Protein AF-A0A061GM13-F1 (afdb_monomer_lite)

Secondary structure (DSSP, 8-state):
-HHHHHHHHTT-TT-TT-HHHHHHHHHHHHHHHHHHHHHHHHHHHHHHHHHT--S----HHHHHHHGGG---TT-SS--S-HHHHHHHHHHHHHHHTT--

InterPro domains:
  IPR007828 Inositol oxygenase [PF05153] (22-96)
  IPR007828 Inositol oxygenase [PTHR12588] (8-95)

Sequence (100 aa):
MVMDFVKMLCRNYNNADCSRQETVKEFYGQKHIKSLTKHLTFLSKMRQEYSDMNRAEISIWECCEILNTIVDDSDPDLDEPQIQHALQSADSRRHQKGLP

Structure (mmCIF, N/CA/C/O backbone):
data_AF-A0A061GM13-F1
#
_entry.id   AF-A0A061GM13-F1
#
loop_
_atom_site.group_PDB
_atom_site.id
_atom_site.type_symbol
_atom_site.label_atom_id
_atom_site.label_alt_id
_atom_site.label_comp_id
_atom_site.label_asym_id
_atom_site.label_entity_id
_atom_site.label_seq_id
_atom_site.pdbx_PDB_ins_code
_atom_site.Cartn_x
_atom_site.Cartn_y
_atom_site.Cartn_z
_atom_site.occupancy
_atom_site.B_iso_or_equiv
_atom_site.auth_seq_id
_atom_site.auth_comp_id
_atom_site.auth_asym_id
_atom_site.auth_atom_id
_atom_site.pdbx_PDB_model_num
ATOM 1 N N . MET A 1 1 ? 10.757 -26.855 -10.628 1.00 50.03 1 MET A N 1
ATOM 2 C CA . MET A 1 1 ? 10.310 -26.491 -11.992 1.00 50.03 1 MET A CA 1
ATOM 3 C C . MET A 1 1 ? 9.097 -25.561 -11.991 1.00 50.03 1 MET A C 1
ATOM 5 O O . MET A 1 1 ? 9.262 -24.424 -12.396 1.00 50.03 1 MET A O 1
ATOM 9 N N . VAL A 1 2 ? 7.911 -25.960 -11.499 1.00 56.00 2 VAL A N 1
ATOM 10 C CA . VAL A 1 2 ? 6.722 -25.065 -11.486 1.00 56.00 2 VAL A CA 1
ATOM 11 C C . VAL A 1 2 ? 6.915 -23.841 -10.573 1.00 56.00 2 VAL A C 1
ATOM 13 O O . VAL A 1 2 ? 6.630 -22.721 -10.979 1.00 56.00 2 VAL A O 1
ATOM 16 N N . MET A 1 3 ? 7.484 -24.021 -9.373 1.00 51.53 3 MET A N 1
ATOM 17 C CA . MET A 1 3 ? 7.795 -22.899 -8.468 1.00 51.53 3 MET A CA 1
ATOM 18 C C . MET A 1 3 ? 8.868 -21.942 -9.009 1.00 51.53 3 MET A C 1
ATOM 20 O O . MET A 1 3 ? 8.818 -20.748 -8.722 1.00 51.53 3 MET A O 1
ATOM 24 N N . ASP A 1 4 ? 9.820 -22.448 -9.795 1.00 54.41 4 ASP A N 1
ATOM 25 C CA . ASP A 1 4 ? 10.892 -21.628 -10.377 1.00 54.41 4 ASP A CA 1
ATOM 26 C C . ASP A 1 4 ? 10.349 -20.721 -11.488 1.00 54.41 4 ASP A C 1
ATOM 28 O O . ASP A 1 4 ? 10.792 -19.587 -11.636 1.00 54.41 4 ASP A O 1
ATOM 32 N N . PHE A 1 5 ? 9.324 -21.187 -12.209 1.00 55.62 5 PHE A N 1
ATOM 33 C CA . PHE A 1 5 ? 8.617 -20.398 -13.214 1.00 55.62 5 PHE A CA 1
ATOM 34 C C . PHE A 1 5 ? 7.780 -19.275 -12.582 1.00 55.62 5 PHE A C 1
ATOM 36 O O . PHE A 1 5 ? 7.810 -18.144 -13.053 1.00 55.62 5 PHE A O 1
ATOM 43 N N . VAL A 1 6 ? 7.100 -19.549 -11.461 1.00 57.72 6 VAL A N 1
ATOM 44 C CA . VAL A 1 6 ? 6.331 -18.531 -10.715 1.00 57.72 6 VAL A CA 1
ATOM 45 C C . VAL A 1 6 ? 7.246 -17.447 -10.136 1.00 57.72 6 VAL A C 1
ATOM 47 O O . VAL A 1 6 ? 6.932 -16.264 -10.233 1.00 57.72 6 VAL A O 1
ATOM 50 N N . LYS A 1 7 ? 8.422 -17.814 -9.608 1.00 54.16 7 LYS A N 1
ATOM 51 C CA . LYS A 1 7 ? 9.433 -16.837 -9.159 1.00 54.16 7 LYS A CA 1
ATOM 52 C C . LYS A 1 7 ? 9.965 -15.942 -10.278 1.00 54.16 7 LYS A C 1
ATOM 54 O O . LYS A 1 7 ? 10.440 -14.854 -9.987 1.00 54.16 7 LYS A O 1
ATOM 59 N N . MET A 1 8 ? 9.919 -16.402 -11.526 1.00 59.38 8 MET A N 1
ATOM 60 C CA . MET A 1 8 ? 10.329 -15.609 -12.686 1.00 59.38 8 MET A CA 1
ATOM 61 C C . MET A 1 8 ? 9.250 -14.598 -13.117 1.00 59.38 8 MET A C 1
ATOM 63 O O . MET A 1 8 ? 9.555 -13.657 -13.850 1.00 59.38 8 MET A O 1
ATOM 67 N N . LEU A 1 9 ? 8.007 -14.781 -12.652 1.00 67.12 9 LEU A N 1
ATOM 68 C CA . LEU A 1 9 ? 6.858 -13.930 -12.965 1.00 67.12 9 LEU A CA 1
ATOM 69 C C . LEU A 1 9 ? 6.602 -12.860 -11.896 1.00 67.12 9 LEU A C 1
ATOM 71 O O . LEU A 1 9 ? 6.308 -11.730 -12.261 1.00 67.12 9 LEU A O 1
ATOM 75 N N . CYS A 1 10 ? 6.745 -13.183 -10.608 1.00 76.62 10 CYS A N 1
ATOM 76 C CA . CYS A 1 10 ? 6.541 -12.217 -9.522 1.00 76.62 10 CYS A CA 1
ATOM 77 C C . CYS A 1 10 ? 7.809 -11.400 -9.231 1.00 76.62 10 CYS A C 1
ATOM 79 O O . CYS A 1 10 ? 8.917 -11.940 -9.217 1.00 76.62 10 CYS A O 1
ATOM 81 N N . ARG A 1 11 ? 7.646 -10.117 -8.907 1.00 83.94 11 ARG A N 1
ATOM 82 C CA . ARG A 1 11 ? 8.700 -9.149 -8.570 1.00 83.94 11 ARG A CA 1
ATOM 83 C C . ARG A 1 11 ? 9.818 -9.069 -9.605 1.00 83.94 11 ARG A C 1
ATOM 85 O O . ARG A 1 11 ? 10.997 -8.944 -9.262 1.00 83.94 11 ARG A O 1
ATOM 92 N N . ASN A 1 12 ? 9.466 -9.153 -10.883 1.00 83.75 12 ASN A N 1
ATOM 93 C CA . ASN A 1 12 ? 10.449 -9.141 -11.958 1.00 83.75 12 ASN A CA 1
ATOM 94 C C . ASN A 1 12 ? 10.793 -7.713 -12.407 1.00 83.75 12 ASN A C 1
ATOM 96 O O . ASN A 1 12 ? 10.166 -7.178 -13.313 1.00 83.75 12 ASN A O 1
ATOM 100 N N . TYR A 1 13 ? 11.852 -7.136 -11.834 1.00 81.38 13 TYR A N 1
ATOM 101 C CA . TYR A 1 13 ? 12.326 -5.779 -12.159 1.00 81.38 13 TYR A CA 1
ATOM 102 C C . TYR A 1 13 ? 13.143 -5.657 -13.461 1.00 81.38 13 TYR A C 1
ATOM 104 O O . TYR A 1 13 ? 13.546 -4.562 -13.860 1.00 81.38 13 TYR A O 1
ATOM 112 N N . ASN A 1 14 ? 13.430 -6.782 -14.121 1.00 77.62 14 ASN A N 1
ATOM 113 C CA . ASN A 1 14 ? 14.322 -6.842 -15.282 1.00 77.62 14 ASN A CA 1
ATOM 114 C C . ASN A 1 14 ? 13.568 -6.983 -16.611 1.00 77.62 14 ASN A C 1
ATOM 116 O O . ASN A 1 14 ? 14.203 -7.044 -17.664 1.00 77.62 14 ASN A O 1
ATOM 120 N N . ASN A 1 15 ? 12.234 -7.037 -16.584 1.00 71.88 15 ASN A N 1
ATOM 121 C CA . ASN A 1 15 ? 11.429 -7.149 -17.793 1.00 71.88 15 ASN A CA 1
ATOM 122 C C . ASN A 1 15 ? 11.354 -5.794 -18.524 1.00 71.88 15 ASN A C 1
ATOM 124 O O . ASN A 1 15 ? 10.629 -4.894 -18.108 1.00 71.88 15 ASN A O 1
ATOM 128 N N . ALA A 1 16 ? 12.135 -5.633 -19.593 1.00 60.03 16 ALA A N 1
ATOM 129 C CA . ALA A 1 16 ? 12.258 -4.367 -20.318 1.00 60.03 16 ALA A CA 1
ATOM 130 C C . ALA A 1 16 ? 11.008 -3.981 -21.136 1.00 60.03 16 ALA A C 1
ATOM 132 O O . ALA A 1 16 ? 10.876 -2.816 -21.495 1.00 60.03 16 ALA A O 1
ATOM 133 N N . ASP A 1 17 ? 10.089 -4.921 -21.381 1.00 62.59 17 ASP A N 1
ATOM 134 C CA . ASP A 1 17 ? 8.944 -4.738 -22.287 1.00 62.59 17 ASP A CA 1
ATOM 135 C C . ASP A 1 17 ? 7.647 -4.288 -21.581 1.00 62.59 17 ASP A C 1
ATOM 137 O O . ASP A 1 17 ? 6.571 -4.317 -22.176 1.00 62.59 17 ASP A O 1
ATOM 141 N N . CYS A 1 18 ? 7.711 -3.879 -20.308 1.00 69.94 18 CYS A N 1
ATOM 142 C CA . CYS A 1 18 ? 6.531 -3.497 -19.526 1.00 69.94 18 CYS A CA 1
ATOM 143 C C . CYS A 1 18 ? 6.580 -2.026 -19.090 1.00 69.94 18 CYS A C 1
ATOM 145 O O . CYS A 1 18 ? 7.504 -1.619 -18.384 1.00 69.94 18 CYS A O 1
ATOM 147 N N . SER A 1 19 ? 5.545 -1.249 -19.430 1.00 76.19 19 SER A N 1
ATOM 148 C CA . SER A 1 19 ? 5.376 0.151 -18.999 1.00 76.19 19 SER A CA 1
ATOM 149 C C . SER A 1 19 ? 5.423 0.311 -17.475 1.00 76.19 19 SER A C 1
ATOM 151 O O . SER A 1 19 ? 5.966 1.290 -16.970 1.00 76.19 19 SER A O 1
ATOM 153 N N . ARG A 1 20 ? 4.947 -0.693 -16.726 1.00 82.62 20 ARG A N 1
ATOM 154 C CA . ARG A 1 20 ? 4.986 -0.703 -15.257 1.00 82.62 20 ARG A CA 1
ATOM 155 C C . ARG A 1 20 ? 6.408 -0.625 -14.700 1.00 82.62 20 ARG A C 1
ATOM 157 O O . ARG A 1 20 ? 6.639 0.008 -13.675 1.00 82.62 20 ARG A O 1
ATOM 164 N N . GLN A 1 21 ? 7.385 -1.217 -15.387 1.00 82.25 21 GLN A N 1
ATOM 165 C CA . GLN A 1 21 ? 8.779 -1.187 -14.940 1.00 82.25 21 GLN A CA 1
ATOM 166 C C . GLN A 1 21 ? 9.405 0.200 -15.037 1.00 82.25 21 GLN A C 1
ATOM 168 O O . GLN A 1 21 ? 10.297 0.522 -14.252 1.00 82.25 21 GLN A O 1
ATOM 173 N N . GLU A 1 22 ? 8.953 1.029 -15.974 1.00 84.00 22 GLU A N 1
ATOM 174 C CA . GLU A 1 22 ? 9.396 2.416 -16.065 1.00 84.00 22 GLU A CA 1
ATOM 175 C C . GLU A 1 22 ? 8.882 3.220 -14.865 1.00 84.00 22 GLU A C 1
ATOM 177 O O . GLU A 1 22 ? 9.686 3.823 -14.155 1.00 84.00 22 GLU A O 1
ATOM 182 N N . THR A 1 23 ? 7.591 3.096 -14.535 1.00 85.56 23 THR A N 1
ATOM 183 C CA . THR A 1 23 ? 6.981 3.705 -13.339 1.00 85.56 23 THR A CA 1
ATOM 184 C C . THR A 1 23 ? 7.699 3.297 -12.051 1.00 85.56 23 THR A C 1
ATOM 186 O O . THR A 1 23 ? 8.074 4.151 -11.245 1.00 85.56 23 THR A O 1
ATOM 189 N N . VAL A 1 24 ? 7.978 2.002 -11.881 1.00 87.38 24 VAL A N 1
ATOM 190 C CA . VAL A 1 24 ? 8.687 1.475 -10.706 1.00 87.38 24 VAL A CA 1
ATOM 191 C C . VAL A 1 24 ? 10.117 2.024 -10.629 1.00 87.38 24 VAL A C 1
ATOM 193 O O . VAL A 1 24 ? 10.569 2.452 -9.561 1.00 87.38 24 VAL A O 1
ATOM 196 N N . LYS A 1 25 ? 10.845 2.071 -11.752 1.00 86.62 25 LYS A N 1
ATOM 197 C CA . LYS A 1 25 ? 12.204 2.642 -11.809 1.00 86.62 25 LYS A CA 1
ATOM 198 C C . LYS A 1 25 ? 12.209 4.126 -11.462 1.00 86.62 25 LYS A C 1
ATOM 200 O O . LYS A 1 25 ? 13.065 4.558 -10.688 1.00 86.62 25 LYS A O 1
ATOM 205 N N . GLU A 1 26 ? 11.263 4.898 -11.987 1.00 87.50 26 GLU A N 1
ATOM 206 C CA . GLU A 1 26 ? 11.111 6.313 -11.654 1.00 87.50 26 GLU A CA 1
ATOM 207 C C . GLU A 1 26 ? 10.788 6.509 -10.171 1.00 87.50 26 GLU A C 1
ATOM 209 O O . GLU A 1 26 ? 11.430 7.327 -9.502 1.00 87.50 26 GLU A O 1
ATOM 214 N N . PHE A 1 27 ? 9.857 5.721 -9.627 1.00 87.31 27 PHE A N 1
ATOM 215 C CA . PHE A 1 27 ? 9.484 5.759 -8.216 1.00 87.31 27 PHE A CA 1
ATOM 216 C C . PHE A 1 27 ? 10.698 5.521 -7.311 1.00 87.31 27 PHE A C 1
ATOM 218 O O . PHE A 1 27 ? 11.000 6.339 -6.430 1.00 87.31 27 PHE A O 1
ATOM 225 N N . TYR A 1 28 ? 11.446 4.437 -7.548 1.00 86.69 28 TYR A N 1
ATOM 226 C CA . TYR A 1 28 ? 12.642 4.124 -6.767 1.00 86.69 28 TYR A CA 1
ATOM 227 C C . TYR A 1 28 ? 13.762 5.142 -6.992 1.00 86.69 28 TYR A C 1
ATOM 229 O O . TYR A 1 28 ? 14.397 5.558 -6.022 1.00 86.69 28 TYR A O 1
ATOM 237 N N . GLY A 1 29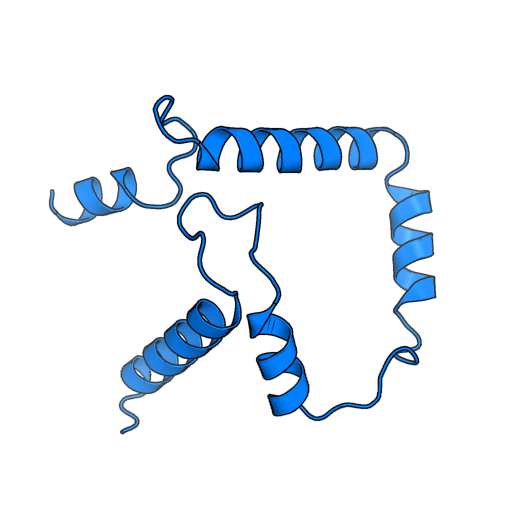 ? 13.969 5.626 -8.219 1.00 86.06 29 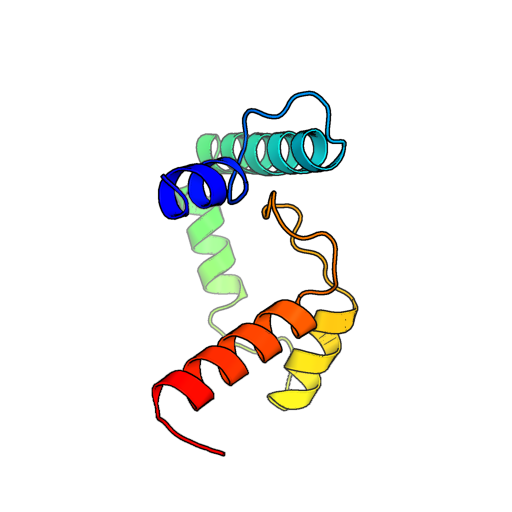GLY A N 1
ATOM 238 C CA . GLY A 1 29 ? 14.938 6.682 -8.521 1.00 86.06 29 GLY A CA 1
ATOM 239 C C . GLY A 1 29 ? 14.670 7.957 -7.717 1.00 86.06 29 GLY A C 1
ATOM 240 O O . GLY A 1 29 ? 15.558 8.464 -7.024 1.00 86.06 29 GLY A O 1
ATOM 241 N N . GLN A 1 30 ? 13.422 8.432 -7.708 1.00 84.31 30 GLN A N 1
ATOM 242 C CA . GLN A 1 30 ? 13.019 9.589 -6.908 1.00 84.31 30 GLN A CA 1
ATOM 243 C C . GLN A 1 30 ? 13.213 9.355 -5.406 1.00 84.31 30 GLN A C 1
ATOM 245 O O . GLN A 1 30 ? 13.674 10.254 -4.694 1.00 84.31 30 GLN A O 1
ATOM 250 N N . LYS A 1 31 ? 12.860 8.168 -4.900 1.00 80.69 31 LYS A N 1
ATOM 251 C CA . LYS A 1 31 ? 13.034 7.808 -3.485 1.00 80.69 31 LYS A CA 1
ATOM 252 C C . LYS A 1 31 ? 14.507 7.766 -3.097 1.00 80.69 31 LYS A C 1
ATOM 254 O O . LYS A 1 31 ? 14.856 8.327 -2.061 1.00 80.69 31 LYS A O 1
ATOM 259 N N . HIS A 1 32 ? 15.370 7.173 -3.919 1.00 80.88 32 HIS A N 1
ATOM 260 C CA . HIS A 1 32 ? 16.809 7.116 -3.668 1.00 80.88 32 HIS A CA 1
ATOM 261 C C . HIS A 1 32 ? 17.436 8.510 -3.644 1.00 80.88 32 HIS A C 1
ATOM 263 O O . HIS A 1 32 ? 18.169 8.812 -2.706 1.00 80.88 32 HIS A O 1
ATOM 269 N N . ILE A 1 33 ? 17.083 9.395 -4.582 1.00 73.88 33 ILE A N 1
ATOM 270 C CA . ILE A 1 33 ? 17.553 10.790 -4.585 1.00 73.88 33 ILE A CA 1
ATOM 271 C C . ILE A 1 33 ? 17.093 11.519 -3.314 1.00 73.88 33 ILE A C 1
ATOM 273 O O . ILE A 1 33 ? 17.909 12.081 -2.584 1.00 73.88 33 ILE A O 1
ATOM 277 N N . LYS A 1 34 ? 15.793 11.457 -2.992 1.00 67.88 34 LYS A N 1
ATOM 278 C CA . LYS A 1 34 ? 15.226 12.098 -1.791 1.00 67.88 34 LYS A CA 1
ATOM 279 C C . LYS A 1 34 ? 15.844 11.544 -0.498 1.00 67.88 34 LYS A C 1
ATOM 281 O O . LYS A 1 34 ? 16.093 12.307 0.435 1.00 67.88 34 LYS A O 1
ATOM 286 N N . SER A 1 35 ? 16.126 10.240 -0.450 1.00 59.75 35 SER A N 1
ATOM 287 C CA . SER A 1 35 ? 16.735 9.577 0.706 1.00 59.75 35 SER A CA 1
ATOM 288 C C . SER A 1 35 ? 18.233 9.870 0.837 1.00 59.75 35 SER A C 1
ATOM 290 O O . SER A 1 35 ? 18.718 9.978 1.959 1.00 59.75 35 SER A O 1
ATOM 292 N N . LEU A 1 36 ? 18.964 10.053 -0.266 1.00 59.34 36 LEU A N 1
ATOM 293 C CA . LEU A 1 36 ? 20.402 10.336 -0.247 1.00 59.34 36 LEU A CA 1
ATOM 294 C C . LEU A 1 36 ? 20.704 11.779 0.183 1.00 59.34 36 LEU A C 1
ATOM 296 O O . LEU A 1 36 ? 21.685 12.020 0.878 1.00 59.34 36 LEU A O 1
ATOM 300 N N . THR A 1 37 ? 19.860 12.748 -0.186 1.00 54.91 37 THR A N 1
ATOM 301 C CA . THR A 1 37 ? 20.172 14.166 0.050 1.00 54.91 37 THR A CA 1
ATOM 302 C C . THR A 1 37 ? 19.841 14.648 1.473 1.00 54.91 37 THR A C 1
ATOM 304 O O . THR A 1 37 ? 20.498 15.578 1.936 1.00 54.91 37 THR A O 1
ATOM 307 N N . LYS A 1 38 ? 18.861 14.066 2.197 1.00 58.94 38 LYS A N 1
ATOM 308 C CA . LYS A 1 38 ? 18.410 14.569 3.527 1.00 58.94 38 LYS A CA 1
ATOM 309 C C . LYS A 1 38 ? 17.758 13.515 4.454 1.00 58.94 38 LYS A C 1
ATOM 311 O O . LYS A 1 38 ? 16.722 13.787 5.056 1.00 58.94 38 LYS A O 1
ATOM 316 N N . HIS A 1 39 ? 18.341 12.322 4.601 1.00 67.31 39 HIS A N 1
ATOM 317 C CA . HIS A 1 39 ? 17.702 11.194 5.309 1.00 67.31 39 HIS A CA 1
ATOM 318 C C . HIS A 1 39 ? 17.192 11.520 6.731 1.00 67.31 39 HIS A C 1
ATOM 320 O O . HIS A 1 39 ? 16.012 11.342 7.025 1.00 67.31 39 HIS A O 1
ATOM 326 N N . LEU A 1 40 ? 18.047 12.053 7.612 1.00 74.00 40 LEU A N 1
ATOM 327 C CA . LEU A 1 40 ? 17.700 12.225 9.031 1.00 74.00 40 LEU A CA 1
ATOM 328 C C . LEU A 1 40 ? 16.713 13.371 9.290 1.00 74.00 40 LEU A C 1
ATOM 330 O O . LEU A 1 40 ? 15.815 13.235 10.122 1.00 74.00 40 LEU A O 1
ATOM 334 N N . THR A 1 41 ? 16.851 14.491 8.578 1.00 81.94 41 THR A N 1
ATOM 335 C CA . THR A 1 41 ? 15.971 15.657 8.759 1.00 81.94 41 THR A CA 1
ATOM 336 C C . THR A 1 41 ? 14.597 15.420 8.140 1.00 81.94 41 THR A C 1
ATOM 338 O O . THR A 1 41 ? 13.591 15.777 8.750 1.00 81.94 41 THR A O 1
ATOM 341 N N . PHE A 1 42 ? 14.531 14.758 6.980 1.00 83.31 42 PHE A N 1
ATOM 342 C CA . PHE A 1 42 ? 13.266 14.371 6.360 1.00 83.31 42 PHE A CA 1
ATOM 343 C C . PHE A 1 42 ? 12.498 13.363 7.222 1.00 83.31 42 PHE A C 1
ATOM 345 O O . PHE A 1 42 ? 11.323 13.586 7.506 1.00 83.31 42 PHE A O 1
ATOM 352 N N . LEU A 1 43 ? 13.159 12.300 7.699 1.00 84.94 43 LEU A N 1
ATOM 353 C CA . LEU A 1 43 ? 12.517 11.302 8.559 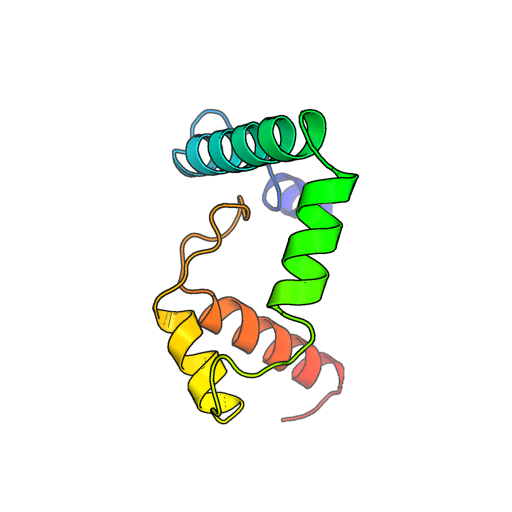1.00 84.94 43 LEU A CA 1
ATOM 354 C C . LEU A 1 43 ? 12.046 11.895 9.888 1.00 84.94 43 LEU A C 1
ATOM 356 O O . LEU A 1 43 ? 10.922 11.622 10.302 1.00 84.94 43 LEU A O 1
ATOM 360 N N . SER A 1 44 ? 12.866 12.732 10.532 1.00 86.56 44 SER A N 1
ATOM 361 C CA . SER A 1 44 ? 12.479 13.406 11.780 1.00 86.56 44 SER A CA 1
ATOM 362 C C . SER A 1 44 ? 11.249 14.291 11.581 1.00 86.56 44 SER A C 1
ATOM 364 O O . SER A 1 44 ? 10.323 14.231 12.387 1.00 86.56 44 SER A O 1
ATOM 366 N N . LYS A 1 45 ? 11.197 15.047 10.473 1.00 88.75 45 LYS A N 1
ATOM 367 C CA . LYS A 1 45 ? 10.034 15.868 10.124 1.00 88.75 45 LYS A CA 1
ATOM 368 C C . LYS A 1 45 ? 8.791 15.012 9.894 1.00 88.75 45 LYS A C 1
ATOM 370 O O . LYS A 1 45 ? 7.775 15.277 10.516 1.00 88.75 45 LYS A O 1
ATOM 375 N N . MET A 1 46 ? 8.864 13.985 9.043 1.00 89.31 46 MET A N 1
ATOM 376 C CA . MET A 1 46 ? 7.720 13.099 8.786 1.00 89.31 46 MET A CA 1
ATOM 377 C C . MET A 1 46 ? 7.242 12.432 10.079 1.00 89.31 46 MET A C 1
ATOM 379 O O . MET A 1 46 ? 6.050 12.388 10.348 1.00 89.31 46 MET A O 1
ATOM 383 N N . ARG A 1 47 ? 8.156 11.974 10.938 1.00 89.38 47 ARG A N 1
ATOM 384 C CA . ARG A 1 47 ? 7.772 11.382 12.221 1.00 89.38 47 ARG A CA 1
ATOM 385 C C . ARG A 1 47 ? 6.992 12.364 13.092 1.00 89.38 47 ARG A C 1
ATOM 387 O O . ARG A 1 47 ? 5.970 11.969 13.632 1.00 89.38 47 ARG A O 1
ATOM 394 N N . GLN A 1 48 ? 7.447 13.611 13.198 1.00 90.69 48 GLN A N 1
ATOM 395 C CA . GLN A 1 48 ? 6.735 14.660 13.933 1.00 90.69 48 GLN A CA 1
ATOM 396 C C . GLN A 1 48 ? 5.385 15.011 13.282 1.00 90.69 48 GLN A C 1
ATOM 398 O O . GLN A 1 48 ? 4.411 15.265 13.971 1.00 90.69 48 GLN A O 1
ATOM 403 N N . GLU A 1 49 ? 5.311 15.015 11.951 1.00 90.25 49 GLU A N 1
ATOM 404 C CA . GLU A 1 49 ? 4.114 15.418 11.200 1.00 90.25 49 GLU A CA 1
ATOM 405 C C . GLU A 1 49 ? 2.989 14.367 11.198 1.00 90.25 49 GLU A C 1
ATOM 407 O O . GLU A 1 49 ? 1.845 14.688 10.871 1.00 90.25 49 GLU A O 1
ATOM 412 N N . TYR A 1 50 ? 3.314 13.104 11.484 1.00 90.75 50 TYR A N 1
ATOM 413 C CA . TYR A 1 50 ? 2.362 11.988 11.490 1.00 90.75 50 TYR A CA 1
ATOM 414 C C . TYR A 1 50 ? 2.205 11.333 12.875 1.00 90.75 50 TYR A C 1
ATOM 416 O O . TYR A 1 50 ? 1.301 10.516 13.039 1.00 90.75 50 TYR A O 1
ATOM 424 N N . SER A 1 51 ? 3.023 11.686 13.880 1.00 92.69 51 SER A N 1
ATOM 425 C CA . SER A 1 51 ? 2.932 11.119 15.239 1.00 92.69 51 SER A CA 1
ATOM 426 C C . SER A 1 51 ? 1.620 11.431 15.940 1.00 92.69 51 SER A C 1
ATOM 428 O O . SER A 1 51 ? 1.133 10.612 16.713 1.00 92.69 51 SER A O 1
ATOM 430 N N . ASP A 1 52 ? 1.060 12.605 15.663 1.00 92.31 52 ASP A N 1
ATOM 431 C CA . ASP A 1 52 ? -0.083 13.134 16.404 1.00 92.31 52 ASP A CA 1
ATOM 432 C C . ASP A 1 52 ? -1.418 12.560 15.901 1.00 92.31 52 ASP A C 1
ATOM 434 O O . ASP A 1 52 ? -2.454 12.802 16.511 1.00 92.31 52 ASP A O 1
ATOM 438 N N . MET A 1 53 ? -1.398 11.796 14.795 1.00 89.50 53 MET A N 1
ATOM 439 C CA . MET A 1 53 ? -2.555 11.094 14.211 1.00 89.50 53 MET A CA 1
ATOM 440 C C . MET A 1 53 ? -3.812 11.972 14.033 1.00 89.50 53 MET A C 1
ATOM 442 O O . MET A 1 53 ? -4.933 11.483 14.051 1.00 89.50 53 MET A O 1
ATOM 446 N N . ASN A 1 54 ? -3.639 13.275 13.816 1.00 91.88 54 ASN A N 1
ATOM 447 C CA . ASN A 1 54 ? -4.713 14.274 13.808 1.00 91.88 54 ASN A CA 1
ATOM 448 C C . ASN A 1 54 ? -5.201 14.662 12.397 1.00 91.88 54 ASN A C 1
ATOM 450 O O . ASN A 1 54 ? -5.757 15.741 12.206 1.00 91.88 54 ASN A O 1
ATOM 454 N N . ARG A 1 55 ? -4.954 13.816 11.389 1.00 89.25 55 ARG A N 1
ATOM 455 C CA . ARG A 1 55 ? -5.247 14.127 9.975 1.00 89.25 55 ARG A CA 1
ATOM 456 C C . ARG A 1 55 ? -6.634 13.710 9.514 1.00 89.25 55 ARG A C 1
ATOM 458 O O . ARG A 1 55 ? -7.168 14.321 8.595 1.00 89.25 55 ARG A O 1
ATOM 465 N N . ALA A 1 56 ? -7.166 12.647 10.098 1.00 91.38 56 ALA A N 1
ATOM 466 C CA . ALA A 1 56 ? -8.464 12.097 9.756 1.00 91.38 56 ALA A CA 1
ATOM 467 C C . ALA A 1 56 ? -8.958 11.226 10.912 1.00 91.38 56 ALA A C 1
ATOM 469 O O . ALA A 1 56 ? -8.170 10.502 11.519 1.00 91.38 56 ALA A O 1
ATOM 470 N N . GLU A 1 57 ? -10.259 11.273 11.172 1.00 93.62 57 GLU A N 1
ATOM 471 C CA . GLU A 1 57 ? -10.952 10.345 12.059 1.00 93.62 57 GLU A CA 1
ATOM 472 C C . GLU A 1 57 ? -11.939 9.556 11.197 1.00 93.62 57 GLU A C 1
ATOM 474 O O . GLU A 1 57 ? -12.980 10.074 10.802 1.00 93.62 57 GLU A O 1
ATOM 479 N N . ILE A 1 58 ? -11.544 8.338 10.823 1.00 95.19 58 ILE A N 1
ATOM 480 C CA . ILE A 1 58 ? -12.295 7.450 9.927 1.00 95.19 58 ILE A CA 1
ATOM 481 C C . ILE A 1 58 ? -12.238 6.015 10.450 1.00 95.19 58 ILE A C 1
ATOM 483 O O . ILE A 1 58 ? -11.275 5.610 11.108 1.00 95.19 58 ILE A O 1
ATOM 487 N N . SER A 1 59 ? -13.264 5.228 10.149 1.00 96.38 59 SER A N 1
ATOM 488 C CA . SER A 1 59 ? -13.297 3.797 10.433 1.00 96.38 59 SER A CA 1
ATOM 489 C C . SER A 1 59 ? -12.286 3.023 9.581 1.00 96.38 59 SER A C 1
ATOM 491 O O . SER A 1 59 ? -11.790 3.488 8.553 1.00 96.38 59 SER A O 1
ATOM 493 N N . ILE A 1 60 ? -12.000 1.785 9.993 1.00 94.12 60 ILE A N 1
ATOM 494 C CA . ILE A 1 60 ? -11.111 0.888 9.239 1.00 94.12 60 ILE A CA 1
ATOM 495 C C . ILE A 1 60 ? -11.656 0.647 7.824 1.00 94.12 60 ILE A C 1
ATOM 497 O O . ILE A 1 60 ? -10.879 0.618 6.876 1.00 94.12 60 ILE A O 1
ATOM 501 N N . TRP A 1 61 ? -12.978 0.505 7.672 1.00 93.94 61 TRP A N 1
ATOM 502 C CA . TRP A 1 61 ? -13.585 0.266 6.363 1.00 93.94 61 TRP A CA 1
ATOM 503 C C . TRP A 1 61 ? -13.508 1.496 5.458 1.00 93.94 61 TRP A C 1
ATOM 505 O O . TRP A 1 61 ? -13.113 1.361 4.308 1.00 93.94 61 TRP A O 1
ATOM 515 N N . GLU A 1 62 ? -13.769 2.695 5.982 1.00 94.50 62 GLU A N 1
ATOM 516 C CA . GLU A 1 62 ? -13.586 3.942 5.223 1.00 94.50 62 GLU A CA 1
ATOM 517 C C . GLU A 1 62 ? -12.123 4.120 4.783 1.00 94.50 62 GLU A C 1
ATOM 519 O O . GLU A 1 62 ? -11.850 4.528 3.657 1.00 94.50 62 GLU A O 1
ATOM 524 N N . CYS A 1 63 ? -11.161 3.736 5.630 1.00 93.50 63 CYS A N 1
ATOM 525 C CA . CYS A 1 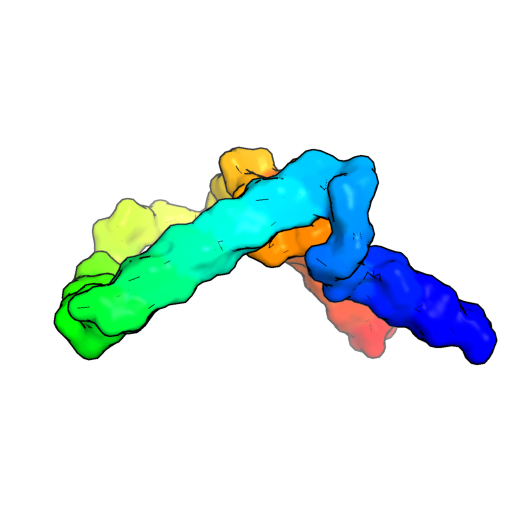63 ? -9.750 3.688 5.246 1.00 93.50 63 CYS A CA 1
ATOM 526 C C . CYS A 1 63 ? -9.502 2.698 4.094 1.00 93.50 63 CYS A C 1
ATOM 528 O O . CYS A 1 63 ? -8.801 3.031 3.138 1.00 93.50 63 CYS A O 1
ATOM 530 N N . CYS A 1 64 ? -10.109 1.506 4.133 1.00 93.50 64 CYS A N 1
ATOM 531 C CA . CYS A 1 64 ? -10.057 0.559 3.018 1.00 93.50 64 CYS A CA 1
ATOM 532 C C . CYS A 1 64 ? -10.707 1.125 1.748 1.00 93.50 64 CYS A C 1
ATOM 534 O O . CYS A 1 64 ? -10.178 0.912 0.662 1.00 93.50 64 CYS A O 1
ATOM 536 N N . GLU A 1 65 ? -11.803 1.873 1.858 1.00 94.38 65 GLU A N 1
ATOM 537 C CA . GLU A 1 65 ? -12.465 2.488 0.707 1.00 94.38 65 GLU A CA 1
ATOM 538 C C . GLU A 1 65 ? -11.600 3.556 0.034 1.00 94.38 65 GLU A C 1
ATOM 540 O O . GLU A 1 65 ? -11.599 3.631 -1.194 1.00 94.38 65 GLU A O 1
ATOM 545 N N . ILE A 1 66 ? -10.794 4.307 0.794 1.00 95.19 66 ILE A N 1
ATOM 546 C CA . ILE A 1 66 ? -9.787 5.227 0.233 1.00 95.19 66 ILE A CA 1
ATOM 547 C C . ILE A 1 66 ? -8.769 4.467 -0.632 1.00 95.19 66 ILE A C 1
ATOM 549 O O . ILE A 1 66 ? -8.315 4.983 -1.652 1.00 95.19 66 ILE A O 1
ATOM 553 N N . LEU A 1 67 ? -8.445 3.213 -0.301 1.00 94.88 67 LEU A N 1
ATOM 554 C CA . LEU A 1 67 ? -7.539 2.394 -1.115 1.00 94.88 67 LEU A CA 1
ATOM 555 C C . LEU A 1 67 ? -8.117 2.032 -2.497 1.00 94.88 67 LEU A C 1
ATOM 557 O O . LEU A 1 67 ? -7.365 1.550 -3.341 1.00 94.88 67 LEU A O 1
ATOM 561 N N . ASN A 1 68 ? -9.404 2.291 -2.778 1.00 94.50 68 ASN A N 1
ATOM 562 C CA . ASN A 1 68 ? -9.947 2.196 -4.142 1.00 94.50 68 ASN A CA 1
ATOM 563 C C . ASN A 1 68 ? -9.341 3.235 -5.096 1.00 94.50 68 ASN A C 1
ATOM 565 O O . ASN A 1 68 ? -9.377 3.042 -6.307 1.00 94.50 68 ASN A O 1
ATOM 569 N N . THR A 1 69 ? -8.826 4.352 -4.577 1.00 94.56 69 THR A N 1
ATOM 570 C CA . THR A 1 69 ? -8.302 5.453 -5.401 1.00 94.56 69 THR A CA 1
ATOM 571 C C . THR A 1 69 ? -6.778 5.463 -5.469 1.00 94.56 69 THR A C 1
ATOM 573 O O . THR A 1 69 ? -6.202 6.420 -5.981 1.00 94.56 69 THR A O 1
ATOM 576 N N . ILE A 1 70 ? -6.114 4.456 -4.896 1.00 93.69 70 ILE A N 1
ATOM 577 C CA . ILE A 1 70 ? -4.658 4.403 -4.754 1.00 93.69 70 ILE A CA 1
ATOM 578 C C . ILE A 1 70 ? -4.136 3.162 -5.471 1.00 93.69 70 ILE A C 1
ATOM 580 O O . ILE A 1 70 ? -4.534 2.048 -5.139 1.00 93.69 70 ILE A O 1
ATOM 584 N N . VAL A 1 71 ? -3.209 3.371 -6.404 1.00 92.81 71 VAL A N 1
ATOM 585 C CA . VAL A 1 71 ? -2.399 2.325 -7.041 1.00 92.81 71 VAL A CA 1
ATOM 586 C C . VAL A 1 71 ? -0.969 2.448 -6.506 1.00 92.81 71 VAL A C 1
ATOM 588 O O . VAL A 1 71 ? -0.459 3.559 -6.350 1.00 92.81 71 VAL A O 1
ATOM 591 N N . ASP A 1 72 ? -0.331 1.328 -6.154 1.00 91.69 72 ASP A N 1
ATOM 592 C CA . ASP A 1 72 ? 1.028 1.327 -5.596 1.00 91.69 72 ASP A CA 1
ATOM 593 C C . ASP A 1 72 ? 2.085 1.291 -6.702 1.00 91.69 72 ASP A C 1
ATOM 595 O O . ASP A 1 72 ? 2.502 0.226 -7.136 1.00 91.69 72 ASP A O 1
ATOM 599 N N . ASP A 1 73 ? 2.560 2.455 -7.140 1.00 90.50 73 ASP A N 1
ATOM 600 C CA . ASP A 1 73 ? 3.601 2.610 -8.174 1.00 90.50 73 ASP A CA 1
ATOM 601 C C . ASP A 1 73 ? 4.956 1.954 -7.867 1.00 90.50 73 ASP A C 1
ATOM 603 O O . ASP A 1 73 ? 5.834 1.917 -8.731 1.00 90.50 73 ASP A O 1
ATOM 607 N N . SER A 1 74 ? 5.160 1.448 -6.648 1.00 88.69 74 SER A N 1
ATOM 608 C CA . SER A 1 74 ? 6.357 0.683 -6.297 1.00 88.69 74 SER A CA 1
ATOM 609 C C . SER A 1 74 ? 6.238 -0.811 -6.600 1.00 88.69 74 SER A C 1
ATOM 611 O O . SER A 1 74 ? 7.267 -1.492 -6.677 1.00 88.69 74 SER A O 1
ATOM 613 N N . ASP A 1 75 ? 5.013 -1.314 -6.782 1.00 88.88 75 ASP A N 1
ATOM 614 C CA . ASP A 1 75 ? 4.743 -2.723 -7.041 1.00 88.88 75 ASP A CA 1
ATOM 615 C C . ASP A 1 75 ? 4.869 -3.033 -8.547 1.00 88.88 75 ASP A C 1
ATOM 617 O O . ASP A 1 75 ? 4.110 -2.499 -9.362 1.00 88.88 75 ASP A O 1
ATOM 621 N N . PRO A 1 76 ? 5.831 -3.886 -8.951 1.00 87.00 76 PRO A N 1
ATOM 622 C CA . PRO A 1 76 ? 5.986 -4.292 -10.344 1.00 87.00 76 PRO A CA 1
ATOM 623 C C . PRO A 1 76 ? 4.911 -5.270 -10.838 1.00 87.00 76 PRO A C 1
ATOM 625 O O . PRO A 1 76 ? 4.849 -5.504 -12.046 1.00 87.00 76 PRO A O 1
ATOM 628 N N . ASP A 1 77 ? 4.126 -5.866 -9.937 1.00 85.88 77 ASP A N 1
ATOM 629 C CA . ASP A 1 77 ? 3.232 -6.985 -10.239 1.00 85.88 77 ASP A CA 1
ATOM 630 C C . ASP A 1 77 ? 1.765 -6.557 -10.403 1.00 85.88 77 ASP A C 1
ATOM 632 O O . ASP A 1 77 ? 1.009 -7.261 -11.071 1.00 85.88 77 ASP A O 1
ATOM 636 N N . LEU A 1 78 ? 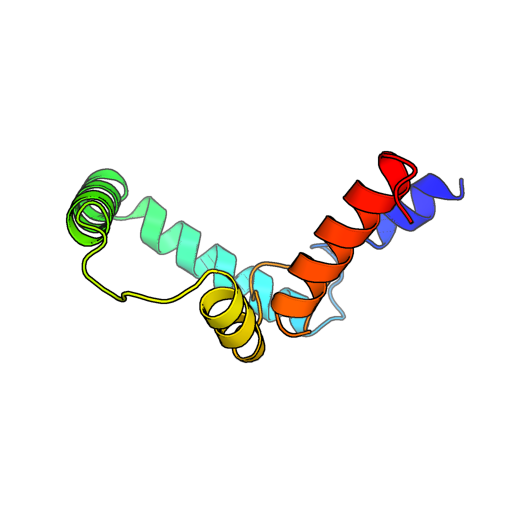1.364 -5.426 -9.808 1.00 82.75 78 LEU A N 1
ATOM 637 C CA . LEU A 1 78 ? -0.029 -4.971 -9.734 1.00 82.75 78 LEU A CA 1
ATOM 638 C C . LEU A 1 78 ? -0.188 -3.536 -10.258 1.00 82.75 78 LEU A C 1
ATOM 640 O O . LEU A 1 78 ? 0.653 -2.669 -10.000 1.00 82.75 78 LEU A O 1
ATOM 644 N N . ASP A 1 79 ? -1.290 -3.290 -10.968 1.00 87.62 79 ASP A N 1
ATOM 645 C CA . ASP A 1 79 ? -1.738 -1.961 -11.441 1.00 87.62 79 ASP A CA 1
ATOM 646 C C . ASP A 1 79 ? -3.177 -1.646 -10.974 1.00 87.62 79 ASP A C 1
ATOM 648 O O . ASP A 1 79 ? -3.787 -0.635 -11.319 1.00 87.62 79 ASP A O 1
ATOM 652 N N . GLU A 1 80 ? -3.751 -2.538 -10.170 1.00 90.88 80 GLU A N 1
ATOM 653 C CA . GLU A 1 80 ? -5.086 -2.432 -9.613 1.00 90.88 80 GLU A CA 1
ATOM 654 C C . GLU A 1 80 ? -5.111 -1.600 -8.320 1.00 90.88 80 GLU A C 1
ATOM 656 O O . GLU A 1 80 ? -4.093 -1.440 -7.638 1.00 90.88 80 GLU A O 1
ATOM 661 N N . PRO A 1 81 ? -6.293 -1.097 -7.917 1.00 94.12 81 PRO A N 1
ATOM 662 C CA . PRO A 1 81 ? -6.442 -0.407 -6.646 1.00 94.12 81 PRO A CA 1
ATOM 663 C C . PRO A 1 81 ? -6.026 -1.257 -5.442 1.00 94.12 81 PRO A C 1
ATOM 665 O O . PRO A 1 81 ? -6.406 -2.426 -5.310 1.00 94.12 81 PRO A O 1
ATOM 668 N N . GLN A 1 82 ? -5.332 -0.630 -4.494 1.00 93.44 82 GLN A N 1
ATOM 669 C CA . GLN A 1 82 ? -4.676 -1.296 -3.368 1.00 93.44 82 GLN A CA 1
ATOM 670 C C . GLN A 1 82 ? -5.643 -2.021 -2.416 1.00 93.44 82 GLN A C 1
ATOM 672 O O . GLN A 1 82 ? -5.251 -2.937 -1.687 1.00 93.44 82 GLN A O 1
ATOM 677 N N . ILE A 1 83 ? -6.932 -1.672 -2.437 1.00 95.12 83 ILE A N 1
ATOM 678 C CA . ILE A 1 83 ? -7.967 -2.408 -1.700 1.00 95.12 83 ILE A CA 1
ATOM 679 C C . ILE A 1 83 ? -8.033 -3.886 -2.118 1.00 95.12 83 ILE A C 1
ATOM 681 O O . ILE A 1 83 ? -8.252 -4.752 -1.270 1.00 95.12 83 ILE A O 1
ATOM 685 N N . GLN A 1 84 ? -7.809 -4.200 -3.400 1.00 93.38 84 GLN A N 1
ATOM 686 C CA . GLN A 1 84 ? -7.882 -5.572 -3.900 1.00 93.38 84 GLN A CA 1
ATOM 687 C C . GLN A 1 84 ? -6.782 -6.422 -3.268 1.00 93.38 84 GLN A C 1
ATOM 689 O O . GLN A 1 84 ? -7.060 -7.502 -2.745 1.00 93.38 84 GLN A O 1
ATOM 694 N N . HIS A 1 85 ? -5.561 -5.886 -3.214 1.00 93.31 85 HIS A N 1
ATOM 695 C CA . HIS A 1 85 ? -4.436 -6.518 -2.536 1.00 93.31 85 HIS A CA 1
ATOM 696 C C . HIS A 1 85 ? -4.719 -6.750 -1.041 1.00 93.31 85 HIS A C 1
ATOM 698 O O . HIS A 1 85 ? -4.456 -7.835 -0.509 1.00 93.31 85 HIS A O 1
ATOM 704 N N . ALA A 1 86 ? -5.299 -5.755 -0.359 1.00 93.38 86 ALA A N 1
ATOM 705 C CA . ALA A 1 86 ? -5.643 -5.862 1.058 1.00 93.38 86 ALA A CA 1
ATOM 706 C C . ALA A 1 86 ? -6.653 -6.995 1.322 1.00 93.38 86 ALA A C 1
ATOM 708 O O . ALA A 1 86 ? -6.449 -7.814 2.224 1.00 93.38 86 ALA A O 1
ATOM 709 N N . LEU A 1 87 ? -7.707 -7.086 0.504 1.00 94.69 87 LEU A N 1
ATOM 710 C CA . LEU A 1 87 ? -8.736 -8.120 0.627 1.00 94.69 87 LEU A CA 1
ATOM 711 C C . LEU A 1 87 ? -8.199 -9.513 0.277 1.00 94.69 87 LEU A C 1
ATOM 713 O O . LEU A 1 87 ? -8.426 -10.452 1.036 1.00 94.69 87 LEU A O 1
ATOM 717 N N . GLN A 1 88 ? -7.430 -9.654 -0.806 1.00 93.44 88 GLN A N 1
ATOM 718 C CA . GLN A 1 88 ? -6.801 -10.924 -1.193 1.00 93.44 88 GLN A CA 1
ATOM 719 C C . GLN A 1 88 ? -5.845 -11.447 -0.112 1.00 93.44 88 GLN A C 1
ATOM 721 O O . GLN A 1 88 ? -5.817 -12.647 0.176 1.00 93.44 88 GLN A O 1
ATOM 726 N N . SER A 1 89 ? -5.083 -10.554 0.523 1.00 93.31 89 SER A N 1
ATOM 727 C CA . SER A 1 89 ? -4.177 -10.904 1.622 1.00 93.31 89 SER A CA 1
ATOM 728 C C . SER A 1 89 ? -4.941 -11.371 2.863 1.00 93.31 89 SER A C 1
ATOM 730 O O . SER A 1 89 ? -4.580 -12.385 3.473 1.00 93.31 89 SER A O 1
ATOM 732 N N . ALA A 1 90 ? -6.021 -10.672 3.225 1.00 93.69 90 ALA A N 1
ATOM 733 C CA . ALA A 1 90 ? -6.888 -11.057 4.336 1.00 93.69 90 ALA A CA 1
ATOM 734 C C . ALA A 1 90 ? -7.561 -12.415 4.082 1.00 93.69 90 ALA A C 1
ATOM 736 O O . ALA A 1 90 ? -7.549 -13.287 4.955 1.00 93.69 90 ALA A O 1
ATOM 737 N N . ASP A 1 91 ? -8.074 -12.622 2.872 1.00 94.38 91 ASP A N 1
ATOM 738 C CA . ASP A 1 91 ? -8.737 -13.851 2.451 1.00 94.38 91 ASP A CA 1
ATOM 739 C C . ASP A 1 91 ? -7.777 -15.048 2.411 1.00 94.38 91 ASP A C 1
ATOM 741 O O . ASP A 1 91 ? -8.056 -16.115 2.959 1.00 94.38 91 ASP A O 1
ATOM 745 N N . SER A 1 92 ? -6.568 -14.845 1.884 1.00 93.69 92 SER A N 1
ATOM 746 C CA . SER A 1 92 ? -5.501 -15.849 1.923 1.00 93.69 92 SER A CA 1
ATOM 747 C C . SER A 1 92 ? -5.167 -16.246 3.361 1.00 93.69 92 SER A C 1
ATOM 749 O O . SER A 1 92 ? -5.027 -17.431 3.678 1.00 93.69 92 SER A O 1
ATOM 751 N N . ARG A 1 93 ? -5.081 -15.269 4.274 1.00 93.38 93 ARG A N 1
ATOM 752 C CA . ARG A 1 93 ? -4.815 -15.534 5.693 1.00 93.38 93 ARG A CA 1
ATOM 753 C C . ARG A 1 93 ? -5.970 -16.273 6.369 1.00 93.38 93 ARG A C 1
ATOM 755 O O . ARG A 1 93 ? -5.707 -17.123 7.224 1.00 93.38 93 ARG A O 1
ATOM 762 N N . ARG A 1 94 ? -7.214 -15.959 6.002 1.00 94.56 94 ARG A N 1
ATOM 763 C CA . ARG A 1 94 ? -8.443 -16.612 6.473 1.00 94.56 94 ARG A CA 1
ATOM 764 C C . ARG A 1 94 ? -8.457 -18.089 6.072 1.00 94.56 94 ARG A C 1
ATOM 766 O O . ARG A 1 94 ? -8.541 -18.946 6.954 1.00 94.56 94 ARG A O 1
ATOM 773 N N . HIS A 1 95 ? -8.220 -18.387 4.796 1.00 93.88 95 HIS A N 1
ATOM 774 C CA . HIS A 1 95 ? -8.113 -19.754 4.282 1.00 93.88 95 HIS A CA 1
ATOM 775 C C . HIS A 1 95 ? -6.976 -20.551 4.935 1.00 93.88 95 HIS A C 1
ATOM 777 O O . HIS A 1 95 ? -7.171 -21.702 5.317 1.00 93.88 95 HIS A O 1
ATOM 783 N N . GLN A 1 96 ? -5.810 -19.937 5.165 1.00 91.44 96 GLN A N 1
ATOM 784 C CA . GLN A 1 96 ? -4.709 -20.586 5.897 1.00 91.44 96 GLN A CA 1
ATOM 785 C C . GLN A 1 96 ? -5.080 -20.971 7.336 1.00 91.44 96 GLN A C 1
ATOM 787 O O . GLN A 1 96 ? -4.486 -21.887 7.899 1.00 91.44 96 GLN A O 1
ATOM 792 N N . LYS A 1 97 ? -6.027 -20.258 7.957 1.00 92.12 97 LYS A N 1
ATOM 793 C CA . LYS A 1 97 ? -6.558 -20.598 9.284 1.00 92.12 97 LYS A CA 1
ATOM 794 C C . LYS A 1 97 ? -7.731 -21.582 9.234 1.00 92.12 97 LYS A C 1
ATOM 796 O O . LYS A 1 97 ? -8.246 -21.919 10.294 1.00 92.12 97 LYS A O 1
ATOM 801 N N . GLY A 1 98 ? -8.158 -22.023 8.050 1.00 89.38 98 GLY A N 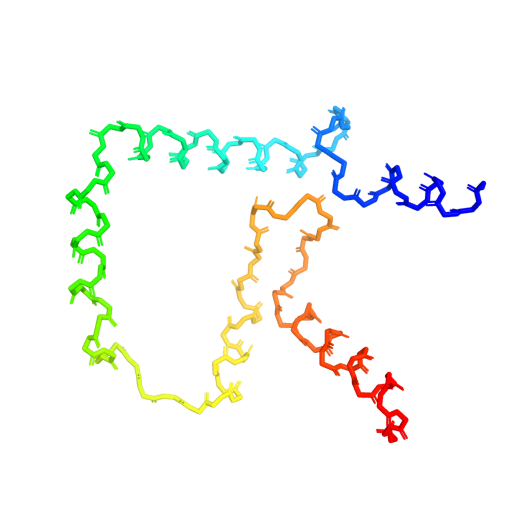1
ATOM 802 C CA . GLY A 1 98 ? -9.321 -22.897 7.882 1.00 89.38 98 GLY A CA 1
ATOM 803 C C . GLY A 1 98 ? -10.651 -22.223 8.227 1.00 89.38 98 GLY A C 1
ATOM 804 O O . GLY A 1 98 ? -11.607 -22.907 8.579 1.00 89.38 98 GLY A O 1
ATOM 805 N N . LEU A 1 99 ? -10.705 -20.891 8.183 1.00 79.38 99 LEU A N 1
ATOM 806 C CA . LEU A 1 99 ? -11.942 -20.142 8.385 1.00 79.38 99 LEU A CA 1
ATOM 807 C C . LEU A 1 99 ? -12.778 -20.160 7.090 1.00 79.38 99 LEU A C 1
ATOM 809 O O . LEU A 1 99 ? -12.176 -20.200 6.015 1.00 79.38 99 LEU A O 1
ATOM 813 N N . PRO A 1 100 ? -14.124 -20.152 7.187 1.00 75.19 100 PRO A N 1
ATOM 814 C CA . PRO A 1 100 ? -15.029 -20.124 6.036 1.00 75.19 100 PRO A CA 1
ATOM 815 C C . PRO A 1 100 ? -14.892 -18.837 5.247 1.00 75.19 100 PRO A C 1
ATOM 817 O O . PRO A 1 100 ? -14.516 -17.807 5.860 1.00 75.19 100 PRO A O 1
#

Organism: Theobroma cacao (NCBI:txid3641)

pLDDT: mean 83.35, std 12.73, range [50.03, 96.38]

Foldseek 3Di:
DVVVVVVCQAPPLPPPPDPLNVLLCVVVVVVCVVCVPDPPVVVVVVCVVPVVVPPDDDDPVVVLVVQQVDADSNGSNDRGRCSVVVVVVVVVVCVVVVHD

Radius of gyration: 17.85 Å; chains: 1; bounding box: 35×42×39 Å